Protein AF-A0A654M2G2-F1 (afdb_monomer)

Solvent-accessible surface area (backbone atoms only — not comparable to full-atom values): 6184 Å² total; per-residue (Å²): 130,84,58,71,65,60,57,50,51,50,51,52,52,50,53,54,53,54,40,59,57,22,67,33,45,67,53,47,51,50,52,53,49,52,41,47,53,53,38,32,71,79,43,55,70,80,58,24,76,37,56,45,78,43,71,37,93,86,49,57,86,42,72,48,80,44,66,43,80,87,48,45,66,53,44,50,51,40,47,60,71,43,37,86,77,41,51,70,43,32,23,55,51,50,51,51,51,45,49,54,53,49,53,56,62,51,54,78,77,106

Secondary structure (DSSP, 8-state):
---HHHHHHHHHHHHHHHHHHTT-HHHHHHHHHHHHHHHHHTS-HHHHTT-EEEE-SSSTT-EEEE--GGGHHHHHHHHHHHGGGS-HHHHHHHHHHHHHHHHHHHHTT-

pLDDT: mean 90.04, std 11.52, range [48.31, 98.44]

Structure (mmCIF, N/CA/C/O backbone):
data_AF-A0A654M2G2-F1
#
_entry.id   AF-A0A654M2G2-F1
#
loop_
_atom_site.group_PDB
_atom_site.id
_atom_site.type_symbol
_atom_site.label_atom_id
_atom_site.label_alt_id
_atom_site.label_comp_id
_atom_site.label_asym_id
_atom_site.label_entity_id
_atom_site.label_seq_id
_atom_site.pdbx_PDB_ins_code
_atom_site.Cartn_x
_atom_site.Cartn_y
_atom_site.Cartn_z
_atom_site.occupancy
_atom_site.B_iso_or_equiv
_atom_site.auth_seq_id
_atom_site.auth_comp_id
_atom_site.auth_asym_id
_atom_site.auth_atom_id
_atom_site.pdbx_PDB_model_num
ATOM 1 N N . MET A 1 1 ? 33.286 -21.611 -24.060 1.00 48.31 1 MET A N 1
ATOM 2 C CA . MET A 1 1 ? 33.554 -20.690 -22.936 1.00 48.31 1 MET A CA 1
ATOM 3 C C . MET A 1 1 ? 32.499 -19.609 -22.996 1.00 48.31 1 MET A C 1
ATOM 5 O O . MET A 1 1 ? 32.398 -18.980 -24.038 1.00 48.31 1 MET A O 1
ATOM 9 N N . LYS A 1 2 ? 31.669 -19.460 -21.959 1.00 53.94 2 LYS A N 1
ATOM 10 C CA . LYS A 1 2 ? 30.801 -18.283 -21.858 1.00 53.94 2 LYS A CA 1
ATOM 11 C C . LYS A 1 2 ? 31.701 -17.077 -21.581 1.00 53.94 2 LYS A C 1
ATOM 13 O O . LYS A 1 2 ? 32.563 -17.163 -20.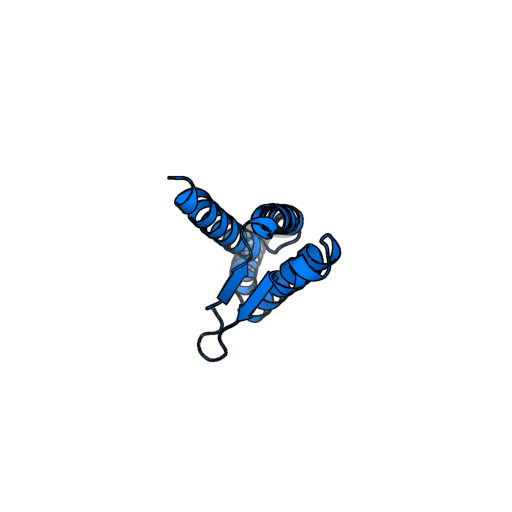706 1.00 53.94 2 LYS A O 1
ATOM 18 N N . ASN A 1 3 ? 31.577 -16.018 -22.370 1.00 63.69 3 ASN A N 1
ATOM 19 C CA . ASN A 1 3 ? 32.315 -14.781 -22.147 1.00 63.69 3 ASN A CA 1
ATOM 20 C C . ASN A 1 3 ? 31.709 -14.108 -20.911 1.00 63.69 3 ASN A C 1
ATOM 22 O O . ASN A 1 3 ? 30.587 -13.619 -20.971 1.00 63.69 3 ASN A O 1
ATOM 26 N N . GLY A 1 4 ? 32.428 -14.105 -19.784 1.00 74.38 4 GLY A N 1
ATOM 27 C CA . GLY A 1 4 ? 31.899 -13.609 -18.505 1.00 74.38 4 GLY A CA 1
ATOM 28 C C . GLY A 1 4 ? 31.382 -12.165 -18.549 1.00 74.38 4 GLY A C 1
ATOM 29 O O . GLY A 1 4 ? 30.498 -11.811 -17.781 1.00 74.38 4 GLY A O 1
ATOM 30 N N . THR A 1 5 ? 31.878 -11.346 -19.478 1.00 78.44 5 THR A N 1
ATOM 31 C CA . THR A 1 5 ? 31.394 -9.977 -19.701 1.0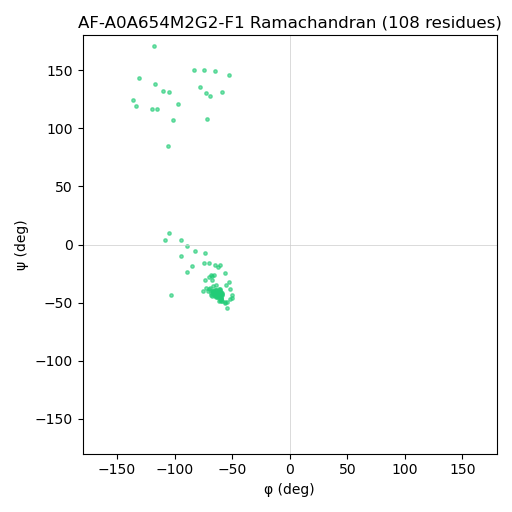0 78.44 5 THR A CA 1
ATOM 32 C C . THR A 1 5 ? 30.024 -9.938 -20.380 1.00 78.44 5 THR A C 1
ATOM 34 O O . THR A 1 5 ? 29.196 -9.110 -20.013 1.00 78.44 5 THR A O 1
ATOM 37 N N . ASP A 1 6 ? 29.757 -10.845 -21.322 1.00 84.19 6 ASP A N 1
ATOM 38 C CA . ASP A 1 6 ? 28.479 -10.904 -22.044 1.00 84.19 6 ASP A CA 1
ATOM 39 C C . ASP A 1 6 ? 27.354 -11.374 -21.105 1.00 84.19 6 ASP A C 1
ATOM 41 O O . ASP A 1 6 ? 26.257 -10.819 -21.123 1.00 84.19 6 ASP A O 1
ATOM 45 N N . ASP A 1 7 ? 27.655 -12.330 -20.216 1.00 81.31 7 ASP A N 1
ATOM 46 C CA . ASP A 1 7 ? 26.725 -12.797 -19.178 1.00 81.31 7 ASP A CA 1
ATOM 47 C C . ASP A 1 7 ? 26.404 -11.687 -18.151 1.00 81.31 7 ASP A C 1
ATOM 49 O O . ASP A 1 7 ? 25.252 -11.541 -17.743 1.00 81.31 7 ASP A O 1
ATOM 53 N N . LEU A 1 8 ? 27.391 -10.865 -17.765 1.00 84.88 8 LEU A N 1
ATOM 54 C CA . LEU A 1 8 ? 27.190 -9.720 -16.861 1.00 84.88 8 LEU A CA 1
ATOM 55 C C . LEU A 1 8 ? 26.366 -8.597 -17.502 1.00 84.88 8 LEU A C 1
ATOM 57 O O . LEU A 1 8 ? 25.504 -8.013 -16.849 1.00 84.88 8 LEU A O 1
ATOM 61 N N . ILE A 1 9 ? 26.620 -8.289 -18.777 1.00 85.00 9 ILE A N 1
ATOM 62 C CA . ILE A 1 9 ? 25.832 -7.301 -19.527 1.00 85.00 9 ILE A CA 1
ATOM 63 C C . ILE A 1 9 ? 24.386 -7.782 -19.652 1.00 85.00 9 ILE A C 1
ATOM 65 O O . ILE A 1 9 ? 23.462 -6.997 -19.448 1.00 85.00 9 ILE A O 1
ATOM 69 N N . LEU A 1 10 ? 24.181 -9.071 -19.928 1.00 82.00 10 LEU A N 1
ATOM 70 C CA . LEU A 1 10 ? 22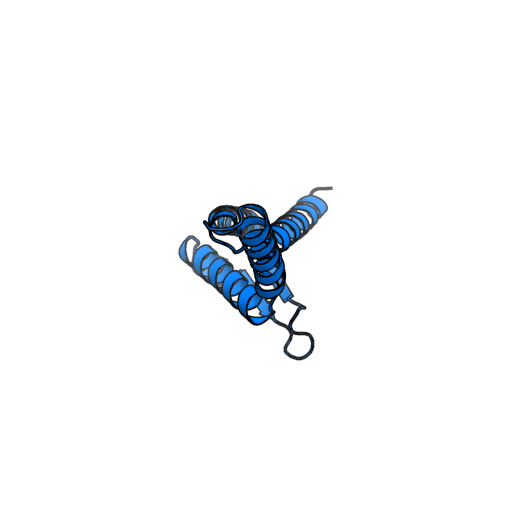.850 -9.660 -20.013 1.00 82.00 10 LEU A CA 1
ATOM 71 C C . LEU A 1 10 ? 22.107 -9.586 -18.672 1.00 82.00 10 LEU A C 1
ATOM 73 O O . LEU A 1 10 ? 20.945 -9.183 -18.646 1.00 82.00 10 LEU A O 1
ATOM 77 N N . ASP A 1 11 ? 22.771 -9.916 -17.563 1.00 81.75 11 ASP A N 1
ATOM 78 C CA . ASP A 1 11 ? 22.201 -9.779 -16.219 1.00 81.75 11 ASP A CA 1
ATOM 79 C C . ASP A 1 11 ? 21.819 -8.322 -15.909 1.00 81.75 11 ASP A C 1
ATOM 81 O O . ASP A 1 11 ? 20.702 -8.033 -15.480 1.00 81.75 11 ASP A O 1
ATOM 85 N N . TYR A 1 12 ? 22.697 -7.372 -16.231 1.00 78.88 12 TYR A N 1
ATOM 86 C CA . TYR A 1 12 ? 22.432 -5.948 -16.043 1.00 78.88 12 TYR A CA 1
ATOM 87 C C . TYR A 1 12 ? 21.246 -5.447 -16.887 1.00 78.88 12 TYR A C 1
ATOM 89 O O . TYR A 1 12 ? 20.371 -4.744 -16.378 1.00 78.88 12 TYR A O 1
ATOM 97 N N . CYS A 1 13 ? 21.160 -5.848 -18.157 1.00 76.88 13 CYS A N 1
ATOM 98 C CA . CYS A 1 13 ? 20.030 -5.524 -19.028 1.00 76.88 13 CYS A CA 1
ATOM 99 C C . CYS A 1 13 ? 18.716 -6.145 -18.533 1.00 76.88 13 CYS A C 1
ATOM 101 O O . CYS A 1 13 ? 17.677 -5.482 -18.575 1.00 76.88 13 CYS A O 1
ATOM 103 N N . ASN A 1 14 ? 18.748 -7.376 -18.016 1.00 73.50 14 ASN A N 1
ATOM 104 C CA . ASN A 1 14 ? 17.579 -8.014 -17.407 1.00 73.50 14 ASN A CA 1
ATOM 105 C C . ASN A 1 14 ? 17.132 -7.257 -16.153 1.00 73.50 14 ASN A C 1
ATOM 107 O O . ASN A 1 14 ? 15.947 -6.968 -15.998 1.00 73.50 14 ASN A O 1
ATOM 111 N N . ASN A 1 15 ? 18.079 -6.853 -15.304 1.00 70.06 15 ASN A N 1
ATOM 112 C CA . ASN A 1 15 ? 17.804 -6.043 -14.122 1.00 70.06 15 ASN A CA 1
ATOM 113 C C . ASN A 1 15 ? 17.156 -4.701 -14.494 1.00 70.06 15 ASN A C 1
ATOM 115 O O . ASN A 1 15 ? 16.120 -4.364 -13.930 1.00 70.06 15 ASN A O 1
ATOM 119 N N . ILE A 1 16 ? 17.680 -3.977 -15.491 1.00 70.81 16 ILE A N 1
ATOM 120 C CA . ILE A 1 16 ? 17.079 -2.720 -15.979 1.00 70.81 16 ILE A CA 1
ATOM 121 C C . ILE A 1 16 ? 15.676 -2.940 -16.549 1.00 70.81 16 ILE A C 1
ATOM 123 O O . ILE A 1 16 ? 14.763 -2.163 -16.273 1.00 70.81 16 ILE A O 1
ATOM 127 N N . THR A 1 17 ? 15.478 -3.999 -17.328 1.00 64.81 17 THR A N 1
ATOM 128 C CA . THR A 1 17 ? 14.169 -4.299 -17.926 1.00 64.81 17 THR A CA 1
ATOM 129 C C . THR A 1 17 ? 13.130 -4.611 -16.843 1.00 64.81 17 THR A C 1
ATOM 131 O O . THR A 1 17 ? 12.001 -4.119 -16.893 1.00 64.81 17 THR A O 1
ATOM 134 N N . ASN A 1 18 ? 13.542 -5.329 -15.795 1.00 63.69 18 ASN A N 1
ATOM 135 C CA . ASN A 1 18 ? 12.720 -5.610 -14.619 1.00 63.69 18 ASN A CA 1
ATOM 136 C C . ASN A 1 18 ? 12.384 -4.347 -13.798 1.00 63.69 18 ASN A C 1
ATOM 138 O O . ASN A 1 18 ? 11.339 -4.314 -13.146 1.00 63.69 18 ASN A O 1
ATOM 142 N N . LEU A 1 19 ? 13.208 -3.289 -13.852 1.00 66.75 19 LEU A N 1
ATOM 143 C CA . LEU A 1 19 ? 12.881 -1.995 -13.231 1.00 66.75 19 LEU A CA 1
ATOM 144 C C . LEU A 1 19 ? 11.690 -1.317 -13.917 1.00 66.75 19 LEU A C 1
ATOM 146 O O . LEU A 1 19 ? 10.821 -0.782 -13.232 1.00 66.75 19 LEU A O 1
ATOM 150 N N . GLY A 1 20 ? 11.632 -1.356 -15.252 1.00 66.06 20 GLY A N 1
ATOM 151 C CA . GLY A 1 20 ? 10.542 -0.747 -16.019 1.00 66.06 20 GLY A CA 1
ATOM 152 C C . GLY A 1 20 ? 9.187 -1.406 -15.751 1.00 66.06 20 GLY A C 1
ATOM 153 O O . GLY A 1 20 ? 8.198 -0.711 -15.531 1.00 66.06 20 GLY A O 1
ATOM 154 N N . GLY A 1 21 ? 9.151 -2.743 -15.692 1.00 75.69 21 GLY A N 1
ATOM 155 C CA . GLY A 1 21 ? 7.915 -3.498 -15.448 1.00 75.69 21 GLY A CA 1
ATOM 156 C C . GLY A 1 21 ? 7.325 -3.311 -14.045 1.00 75.69 21 GLY A C 1
ATOM 157 O O . GLY A 1 21 ? 6.116 -3.406 -13.865 1.00 75.69 21 GLY A O 1
ATOM 158 N N . GLY A 1 22 ? 8.148 -2.993 -13.040 1.00 78.75 22 GLY A N 1
ATOM 159 C CA . GLY A 1 22 ? 7.673 -2.787 -11.666 1.00 78.75 22 GLY A CA 1
ATOM 160 C C . GLY A 1 22 ? 6.839 -1.514 -11.457 1.00 78.75 22 GLY A C 1
ATOM 161 O O . GLY A 1 22 ? 6.149 -1.400 -10.442 1.00 78.75 22 GLY A O 1
ATOM 162 N N . LEU A 1 23 ? 6.884 -0.564 -12.394 1.00 88.31 23 LEU A N 1
ATOM 163 C CA . LEU A 1 23 ? 6.087 0.669 -12.360 1.00 88.31 23 LEU A CA 1
ATOM 164 C C . LEU A 1 23 ? 4.909 0.642 -13.339 1.00 88.31 23 LEU A C 1
ATOM 166 O O . LEU A 1 23 ? 4.266 1.672 -13.544 1.00 88.31 23 LEU A O 1
ATOM 170 N N . ASP A 1 24 ? 4.617 -0.516 -13.931 1.00 91.94 24 ASP A N 1
ATOM 171 C CA . ASP A 1 24 ? 3.419 -0.688 -14.740 1.00 91.94 24 ASP A CA 1
ATOM 172 C C . ASP A 1 24 ? 2.163 -0.396 -13.885 1.00 91.94 24 ASP A C 1
ATOM 174 O O . ASP A 1 24 ? 2.049 -0.909 -12.762 1.00 91.94 24 ASP A O 1
ATOM 178 N N . PRO A 1 25 ? 1.212 0.426 -14.372 1.00 92.25 25 PRO A N 1
ATOM 179 C CA . PRO A 1 25 ? -0.014 0.731 -13.645 1.00 92.25 2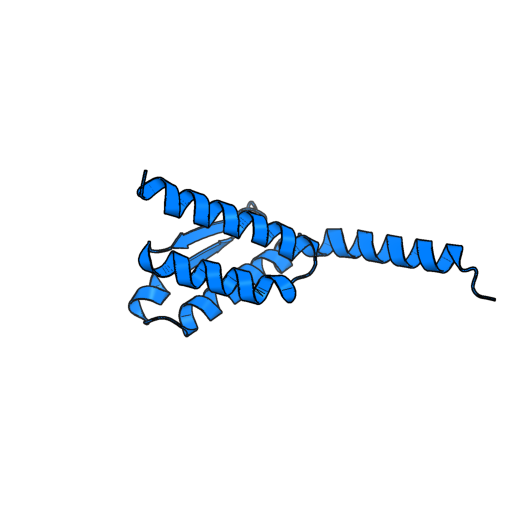5 PRO A CA 1
ATOM 180 C C . PRO A 1 25 ? -0.804 -0.498 -13.182 1.00 92.25 25 PRO A C 1
ATOM 182 O O . PRO A 1 25 ? -1.445 -0.433 -12.132 1.00 92.25 25 PRO A O 1
ATOM 185 N N . GLU A 1 26 ? -0.771 -1.604 -13.927 1.00 93.38 26 GLU A N 1
ATOM 186 C CA . GLU A 1 26 ? -1.442 -2.852 -13.554 1.00 93.38 26 GLU A CA 1
ATOM 187 C C . GLU A 1 26 ? -0.739 -3.535 -12.377 1.00 93.38 26 GLU A C 1
ATOM 189 O O . GLU A 1 26 ? -1.396 -3.998 -11.440 1.00 93.38 26 GLU A O 1
ATOM 194 N N . VAL A 1 27 ? 0.598 -3.527 -12.371 1.00 94.56 27 VAL A N 1
ATOM 195 C CA . VAL A 1 27 ? 1.406 -4.052 -11.260 1.00 94.56 27 VAL A CA 1
ATOM 196 C C . VAL A 1 27 ? 1.158 -3.230 -9.997 1.00 94.56 27 VAL A C 1
ATOM 198 O O . VAL A 1 27 ? 0.910 -3.793 -8.929 1.00 94.56 27 VAL A O 1
ATOM 201 N N . LEU A 1 28 ? 1.151 -1.899 -10.106 1.00 96.12 28 LEU A N 1
ATOM 202 C CA . LEU A 1 28 ? 0.844 -1.022 -8.975 1.00 96.12 28 LEU A CA 1
ATOM 203 C C . LEU A 1 28 ? -0.583 -1.245 -8.460 1.00 96.12 28 LEU A C 1
ATOM 205 O O . LEU A 1 28 ? -0.780 -1.377 -7.251 1.00 96.12 28 LEU A O 1
ATOM 209 N N . ALA A 1 29 ? -1.570 -1.342 -9.355 1.00 96.56 29 ALA A N 1
ATOM 210 C CA . ALA A 1 29 ? -2.958 -1.607 -8.984 1.00 96.56 29 ALA A CA 1
ATOM 211 C C . ALA A 1 29 ? -3.118 -2.949 -8.257 1.00 96.56 29 ALA A C 1
ATOM 213 O O . ALA A 1 29 ? -3.816 -3.014 -7.241 1.00 96.56 29 ALA A O 1
ATOM 214 N N . TYR A 1 30 ? -2.427 -3.995 -8.721 1.00 97.25 30 TYR A N 1
ATOM 215 C CA . TYR A 1 30 ? -2.375 -5.285 -8.039 1.00 97.25 30 TYR A CA 1
ATOM 216 C C . TYR A 1 30 ? -1.863 -5.135 -6.601 1.00 97.25 30 TYR A C 1
ATOM 218 O O . TYR A 1 30 ? -2.520 -5.588 -5.662 1.00 97.25 30 TYR A O 1
ATOM 226 N N . TRP A 1 31 ? -0.735 -4.453 -6.396 1.00 98.00 31 TRP A N 1
ATOM 227 C CA . TRP A 1 31 ? -0.159 -4.296 -5.059 1.00 98.00 31 TRP A CA 1
ATOM 228 C C . TRP A 1 31 ? -0.994 -3.406 -4.141 1.00 98.00 31 TRP A C 1
ATOM 230 O O . TRP A 1 31 ? -1.170 -3.749 -2.971 1.00 98.00 31 TRP A O 1
ATOM 240 N N . TYR A 1 32 ? -1.599 -2.338 -4.663 1.00 97.94 32 TYR A N 1
ATOM 241 C CA . TYR A 1 32 ? -2.567 -1.541 -3.907 1.00 97.94 32 TYR A CA 1
ATOM 242 C C . TYR A 1 32 ? -3.742 -2.392 -3.439 1.00 97.94 32 TYR A C 1
ATOM 244 O O . TYR A 1 32 ? -4.140 -2.306 -2.277 1.00 97.94 32 TYR A O 1
ATOM 252 N N . LYS A 1 33 ? -4.268 -3.253 -4.316 1.00 98.12 33 LYS A N 1
ATOM 253 C CA . LYS A 1 33 ? -5.377 -4.140 -3.976 1.00 98.12 33 LYS A CA 1
ATOM 254 C C . LYS A 1 33 ? -4.983 -5.172 -2.921 1.00 98.12 33 LYS A C 1
ATOM 256 O O . LYS A 1 33 ? -5.723 -5.388 -1.967 1.00 98.12 33 LYS A O 1
ATOM 261 N N . ARG A 1 34 ? -3.788 -5.755 -3.037 1.00 98.19 34 ARG A N 1
ATOM 262 C CA . ARG A 1 34 ? -3.250 -6.686 -2.035 1.00 98.19 34 ARG A CA 1
ATOM 263 C C . ARG A 1 34 ? -3.148 -6.026 -0.662 1.00 98.19 34 ARG A C 1
ATOM 265 O O . ARG A 1 34 ? -3.614 -6.612 0.313 1.00 98.19 34 ARG A O 1
ATOM 272 N N . VAL A 1 35 ? -2.577 -4.820 -0.587 1.00 98.25 35 VAL A N 1
ATOM 273 C CA . VAL A 1 35 ? -2.485 -4.041 0.660 1.00 98.25 35 VAL A CA 1
ATOM 274 C C . VAL A 1 35 ? -3.877 -3.747 1.220 1.00 98.25 35 VAL A C 1
ATOM 276 O O . VAL A 1 35 ? -4.107 -3.954 2.409 1.00 98.25 35 VAL A O 1
ATOM 279 N N . GLU A 1 36 ? -4.816 -3.311 0.373 1.00 98.12 36 GLU A N 1
ATOM 280 C CA . GLU A 1 36 ? -6.206 -3.053 0.762 1.00 98.12 36 GLU A CA 1
ATOM 281 C C . GLU A 1 36 ? -6.848 -4.270 1.428 1.00 98.12 36 GLU A C 1
ATOM 283 O O . GLU A 1 36 ? -7.375 -4.176 2.537 1.00 98.12 36 GLU A O 1
ATOM 288 N N . ASP A 1 37 ? -6.805 -5.407 0.738 1.00 98.00 37 ASP A N 1
ATOM 289 C CA . ASP A 1 37 ? -7.483 -6.624 1.157 1.00 98.00 37 ASP A CA 1
ATOM 290 C C . ASP A 1 37 ? -6.859 -7.172 2.438 1.00 98.00 37 ASP A C 1
ATOM 292 O O . ASP A 1 37 ? -7.583 -7.557 3.358 1.00 98.00 37 ASP A O 1
ATOM 296 N N . LYS A 1 38 ? -5.524 -7.133 2.546 1.00 98.00 38 LYS A N 1
ATOM 297 C CA . LYS A 1 38 ? -4.837 -7.606 3.747 1.00 98.00 38 LYS A CA 1
ATOM 298 C C . LYS A 1 38 ? -5.113 -6.720 4.958 1.00 98.00 38 LYS A C 1
ATOM 300 O O . LYS A 1 38 ? -5.416 -7.240 6.029 1.00 98.00 38 LYS A O 1
ATOM 305 N N . ALA A 1 39 ? -5.072 -5.400 4.792 1.00 96.94 39 ALA A N 1
ATOM 306 C CA . ALA A 1 39 ? -5.373 -4.471 5.877 1.00 96.94 39 ALA A CA 1
ATOM 307 C C . ALA A 1 39 ? -6.838 -4.595 6.343 1.00 96.94 39 ALA A C 1
ATOM 309 O O . ALA A 1 39 ? -7.124 -4.488 7.536 1.00 96.94 39 ALA A O 1
ATOM 310 N N . LYS A 1 40 ? -7.771 -4.871 5.419 1.00 97.25 40 LYS A N 1
ATOM 311 C CA . LYS A 1 40 ? -9.179 -5.164 5.734 1.00 97.25 40 LYS A CA 1
ATOM 312 C C . LYS A 1 40 ? -9.362 -6.477 6.492 1.00 97.25 40 LYS A C 1
ATOM 314 O O . LYS A 1 40 ? -10.175 -6.520 7.407 1.00 97.25 40 LYS A O 1
ATOM 319 N N . GLU A 1 41 ? -8.621 -7.522 6.130 1.00 96.19 41 GLU A N 1
ATOM 320 C CA . GLU A 1 41 ? -8.697 -8.845 6.765 1.00 96.19 41 GLU A CA 1
ATOM 321 C C . GLU A 1 41 ? -8.348 -8.796 8.260 1.00 96.19 41 GLU A C 1
ATOM 323 O O . GLU A 1 41 ? -8.976 -9.471 9.072 1.00 96.19 41 GLU A O 1
ATOM 328 N N . VAL A 1 42 ? -7.350 -7.990 8.629 1.00 92.50 42 VAL A N 1
ATOM 329 C CA . VAL A 1 42 ? -6.800 -7.956 9.995 1.00 92.50 42 VAL A CA 1
ATOM 330 C C . VAL A 1 42 ? -7.504 -6.965 10.925 1.00 92.50 42 VAL A C 1
ATOM 332 O O . VAL A 1 42 ? -7.144 -6.862 12.097 1.00 92.50 42 VAL A O 1
ATOM 335 N N . CYS A 1 4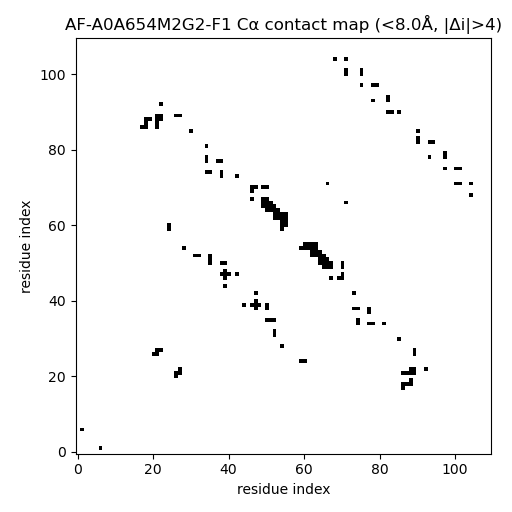3 ? -8.499 -6.220 10.436 1.00 93.44 43 CYS A N 1
ATOM 336 C CA . CYS A 1 43 ? -9.215 -5.221 11.224 1.00 93.44 43 CYS A CA 1
ATOM 337 C C . CYS A 1 43 ? -10.708 -5.536 11.370 1.00 93.44 43 CYS A C 1
ATOM 339 O O . CYS A 1 43 ? -11.250 -6.453 10.756 1.00 93.44 43 CYS A O 1
ATOM 341 N N . SER A 1 44 ? -11.400 -4.782 12.230 1.00 93.12 44 SER A N 1
ATOM 342 C CA . SER A 1 44 ? -12.852 -4.916 12.346 1.00 93.12 44 SER A CA 1
ATOM 343 C C . SER A 1 44 ? -13.535 -4.489 11.046 1.00 93.12 44 SER A C 1
ATOM 345 O O . SER A 1 44 ? -13.075 -3.574 10.364 1.00 93.12 44 SER A O 1
ATOM 347 N N . LYS A 1 45 ? -14.684 -5.103 10.732 1.00 92.94 45 LYS A N 1
ATOM 348 C CA . LYS A 1 45 ? -15.453 -4.808 9.512 1.00 92.94 45 LYS A CA 1
ATOM 349 C C . LYS A 1 45 ? -15.697 -3.306 9.312 1.00 92.94 45 LYS A C 1
ATOM 351 O O . LYS A 1 45 ? -15.449 -2.781 8.233 1.00 92.94 45 LYS A O 1
ATOM 356 N N . GLU A 1 46 ? -16.116 -2.613 10.370 1.00 93.44 46 GLU A N 1
ATOM 357 C CA . GLU A 1 46 ? -16.378 -1.168 10.342 1.00 93.44 46 GLU A CA 1
ATOM 358 C C . GLU A 1 46 ? -15.132 -0.341 9.997 1.00 93.44 46 GLU A C 1
ATOM 360 O O . GLU A 1 46 ? -15.228 0.661 9.287 1.00 93.44 46 GLU A O 1
ATOM 365 N N . LEU A 1 47 ? -13.957 -0.747 10.494 1.00 94.31 47 LEU A N 1
ATOM 366 C CA . LEU A 1 47 ? -12.698 -0.066 10.205 1.00 94.31 47 LEU A CA 1
ATOM 367 C C . LEU A 1 47 ? -12.220 -0.379 8.784 1.00 94.31 47 LEU A C 1
ATOM 369 O O . LEU A 1 47 ? -11.769 0.525 8.079 1.00 94.31 47 LEU A O 1
ATOM 373 N N . GLY A 1 48 ? -12.383 -1.630 8.350 1.00 95.19 48 GLY A N 1
ATOM 374 C CA . GLY A 1 48 ? -12.026 -2.095 7.014 1.00 95.19 48 GLY A CA 1
ATOM 375 C C . GLY A 1 48 ? -12.790 -1.366 5.912 1.00 95.19 48 GLY A C 1
ATOM 376 O O . GLY A 1 48 ? -12.199 -0.983 4.908 1.00 95.19 48 GLY A O 1
ATOM 377 N N . GLU A 1 49 ? -14.072 -1.056 6.115 1.00 95.81 49 GLU A N 1
ATOM 378 C CA . GLU A 1 49 ? -14.867 -0.246 5.177 1.00 95.81 49 GLU A CA 1
ATOM 379 C C . GLU A 1 49 ? -14.312 1.177 4.965 1.00 95.81 49 GLU A C 1
ATOM 381 O O . GLU A 1 49 ? -14.647 1.835 3.979 1.00 95.81 49 GLU A O 1
ATOM 386 N N . LYS A 1 50 ? -13.448 1.664 5.866 1.00 96.12 50 LYS A N 1
ATOM 387 C CA . LYS A 1 50 ? -12.774 2.967 5.755 1.00 96.12 50 LYS A CA 1
ATOM 388 C C . LYS A 1 50 ? -11.391 2.893 5.111 1.00 96.12 50 LYS A C 1
ATOM 390 O O . LYS A 1 50 ? -10.723 3.921 5.064 1.00 96.12 50 LYS A O 1
ATOM 395 N N . ILE A 1 51 ? -10.958 1.719 4.654 1.00 97.44 51 ILE A N 1
ATOM 396 C CA . ILE A 1 51 ? -9.716 1.522 3.903 1.00 97.44 51 ILE A CA 1
ATOM 397 C C . ILE A 1 51 ? -10.101 1.398 2.433 1.00 97.44 51 ILE A C 1
ATOM 399 O O . ILE A 1 51 ? -10.695 0.401 2.031 1.00 97.44 51 ILE A O 1
ATOM 403 N N . VAL A 1 52 ? -9.826 2.421 1.630 1.00 97.25 52 VAL A N 1
ATOM 404 C CA . VAL A 1 52 ? -10.184 2.418 0.207 1.00 97.25 52 VAL A CA 1
ATOM 405 C C . VAL A 1 52 ? -9.022 2.943 -0.616 1.00 97.25 52 VAL A C 1
ATOM 407 O O . VAL A 1 52 ? -8.570 4.071 -0.420 1.00 97.25 52 VAL A O 1
ATOM 410 N N . PHE A 1 53 ? -8.585 2.134 -1.575 1.00 96.75 53 PHE A N 1
ATOM 411 C CA . PHE A 1 53 ? -7.636 2.532 -2.608 1.00 96.75 53 PHE A CA 1
ATOM 412 C C . PHE A 1 53 ? -8.364 2.592 -3.950 1.00 96.75 53 PHE A C 1
ATOM 414 O O . PHE A 1 53 ? -9.119 1.689 -4.300 1.00 96.75 53 PHE A O 1
ATOM 421 N N . THR A 1 54 ? -8.197 3.672 -4.708 1.00 96.69 54 THR A N 1
ATOM 422 C CA . THR A 1 54 ? -8.883 3.858 -5.995 1.00 96.69 54 THR A CA 1
ATOM 423 C C . THR A 1 54 ? -7.907 4.342 -7.055 1.00 96.69 54 THR A C 1
ATOM 425 O O . THR A 1 54 ? -7.336 5.422 -6.936 1.00 96.69 54 THR A O 1
ATOM 428 N N . GLN A 1 55 ? -7.736 3.557 -8.118 1.00 95.88 55 GLN A N 1
ATOM 429 C CA . GLN A 1 55 ? -6.978 3.971 -9.295 1.00 95.88 55 GLN A CA 1
ATOM 430 C C . GLN A 1 55 ? -7.824 4.901 -10.170 1.00 95.88 55 GLN A C 1
ATOM 432 O O . GLN A 1 55 ? -9.005 4.646 -10.432 1.00 95.88 55 GLN A O 1
ATOM 437 N N . ASN A 1 56 ? -7.226 5.986 -10.651 1.00 95.88 56 ASN A N 1
ATOM 438 C CA . ASN A 1 56 ? -7.878 6.878 -11.594 1.00 95.88 56 ASN A CA 1
ATOM 439 C C . ASN A 1 56 ? -7.962 6.221 -12.984 1.00 95.88 56 ASN A C 1
ATOM 441 O O . ASN A 1 56 ? -6.968 5.747 -13.526 1.00 95.88 56 ASN A O 1
ATOM 445 N N . ARG A 1 57 ? -9.157 6.232 -13.585 1.00 90.94 57 ARG A N 1
ATOM 446 C CA . ARG A 1 57 ? -9.438 5.540 -14.858 1.00 90.94 57 ARG A CA 1
ATOM 447 C C . ARG A 1 57 ? -8.865 6.222 -16.104 1.00 90.94 57 ARG A C 1
ATOM 449 O O . ARG A 1 57 ? -8.826 5.596 -17.156 1.00 90.94 57 ARG A 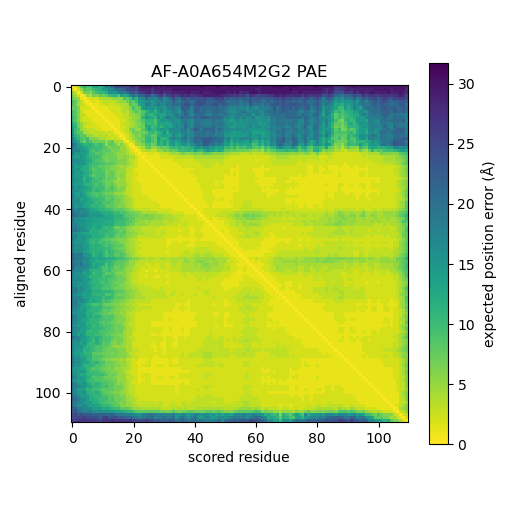O 1
ATOM 456 N N . ILE A 1 58 ? -8.460 7.487 -15.999 1.00 92.50 58 ILE A N 1
ATOM 457 C CA . ILE A 1 58 ? -7.860 8.262 -17.098 1.00 92.50 58 ILE A CA 1
ATOM 458 C C . ILE A 1 58 ? -6.345 8.352 -16.895 1.00 92.50 58 ILE A C 1
ATOM 460 O O . ILE A 1 58 ? -5.572 8.163 -17.825 1.00 92.50 58 ILE A O 1
ATOM 464 N N . LEU A 1 59 ? -5.919 8.616 -15.659 1.00 93.12 59 LEU A N 1
ATOM 465 C CA . LEU A 1 59 ? -4.519 8.709 -15.266 1.00 93.12 59 LEU A CA 1
ATOM 466 C C . LEU A 1 59 ? -4.137 7.456 -14.481 1.00 93.12 59 LEU A C 1
ATOM 468 O O . LEU A 1 59 ? -4.177 7.468 -13.256 1.00 93.12 59 LEU A O 1
ATOM 472 N N . TRP A 1 60 ? -3.766 6.375 -15.164 1.00 89.75 60 TRP A N 1
ATOM 473 C CA . TRP A 1 60 ? -3.588 5.062 -14.523 1.00 89.75 60 TRP A CA 1
ATOM 474 C C . TRP A 1 60 ? -2.482 5.019 -13.456 1.00 89.75 60 TRP A C 1
ATOM 476 O O . TRP A 1 60 ? -2.516 4.177 -12.567 1.00 89.75 60 TRP A O 1
ATOM 486 N N . MET A 1 61 ? -1.550 5.973 -13.471 1.00 91.62 61 MET A N 1
ATOM 487 C CA . MET A 1 61 ? -0.531 6.144 -12.425 1.00 91.62 61 MET A CA 1
ATOM 488 C C . MET A 1 61 ? -1.019 6.920 -11.187 1.00 91.62 61 MET A C 1
ATOM 490 O O . MET A 1 61 ? -0.276 7.068 -10.217 1.00 91.62 61 MET A O 1
ATOM 494 N N . LYS A 1 62 ? -2.241 7.465 -11.209 1.00 94.56 62 LYS A N 1
ATOM 495 C CA . LYS A 1 62 ? -2.810 8.252 -10.110 1.00 94.56 62 LYS A CA 1
ATOM 496 C C . LYS A 1 62 ? -3.692 7.366 -9.238 1.00 94.56 62 LYS A C 1
ATOM 498 O O . LYS A 1 6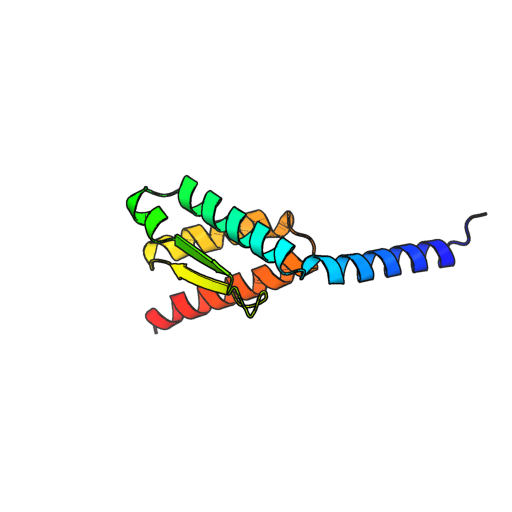2 ? -4.712 6.855 -9.697 1.00 94.56 62 LYS A O 1
ATOM 503 N N . PHE A 1 63 ? -3.343 7.285 -7.959 1.00 96.06 63 PHE A N 1
ATOM 504 C CA . PHE A 1 63 ? -4.087 6.548 -6.945 1.00 96.06 63 PHE A CA 1
ATOM 505 C C . PHE A 1 63 ? -4.609 7.499 -5.867 1.00 96.06 63 PHE A C 1
ATOM 507 O O . PHE A 1 63 ? -3.917 8.423 -5.443 1.00 96.06 63 PHE A O 1
ATOM 514 N N . GLU A 1 64 ? -5.848 7.281 -5.445 1.00 96.38 64 GLU A N 1
ATOM 515 C CA . GLU A 1 64 ? -6.475 7.949 -4.310 1.00 96.38 64 GLU A CA 1
ATOM 516 C C . GLU A 1 64 ? -6.538 6.970 -3.137 1.00 96.38 64 GLU A C 1
ATOM 518 O O . GLU A 1 64 ? -6.959 5.822 -3.296 1.00 96.38 64 GLU A O 1
ATOM 523 N N . ILE A 1 65 ? -6.107 7.431 -1.964 1.00 96.31 65 ILE A N 1
ATOM 524 C CA . ILE A 1 65 ? -6.022 6.638 -0.740 1.00 96.31 65 ILE A CA 1
ATOM 525 C C . ILE A 1 65 ? -6.929 7.295 0.298 1.00 96.31 65 ILE A C 1
ATOM 527 O O . ILE A 1 65 ? -6.697 8.438 0.687 1.00 96.31 65 ILE A O 1
ATOM 531 N N . LYS A 1 66 ? -7.968 6.588 0.746 1.00 96.56 66 LYS A N 1
ATOM 532 C CA . LYS A 1 66 ? -8.863 7.035 1.821 1.00 96.56 66 LYS A CA 1
ATOM 533 C C . LYS A 1 66 ? -8.728 6.093 2.994 1.00 96.56 66 LYS A C 1
ATOM 535 O O . LYS A 1 66 ? -9.056 4.916 2.870 1.00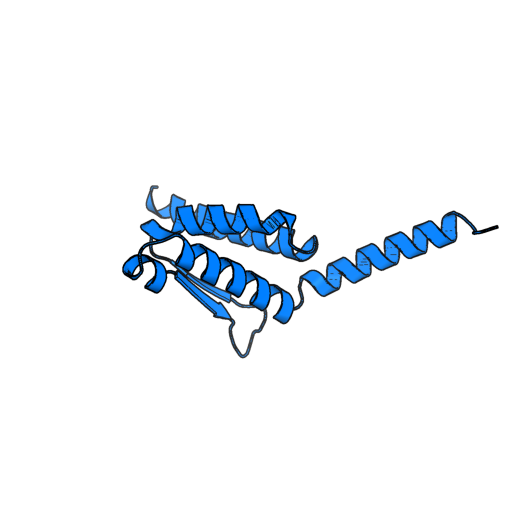 96.56 66 LYS A O 1
ATOM 540 N N . LEU A 1 67 ? -8.262 6.631 4.115 1.00 95.62 67 LEU A N 1
ATOM 541 C CA . LEU A 1 67 ? -8.042 5.903 5.357 1.00 95.62 67 LEU A CA 1
ATOM 542 C C . LEU A 1 67 ? -8.680 6.672 6.511 1.00 95.62 67 LEU A C 1
ATOM 544 O O . LEU A 1 67 ? -8.615 7.899 6.565 1.00 95.62 67 LEU A O 1
ATOM 548 N N . SER A 1 68 ? -9.254 5.957 7.477 1.00 94.75 68 SER A N 1
ATOM 549 C CA . SER A 1 68 ? -9.489 6.556 8.795 1.00 94.75 68 SER A CA 1
ATOM 550 C C . SER A 1 68 ? -8.168 6.656 9.565 1.00 94.75 68 SER A C 1
ATOM 552 O O . SER A 1 68 ? -7.319 5.776 9.428 1.00 94.75 68 SER A O 1
ATOM 554 N N . LYS A 1 69 ? -8.013 7.656 10.447 1.00 93.38 69 LYS A N 1
ATOM 555 C CA . LYS A 1 69 ? -6.800 7.808 11.282 1.00 93.38 69 LYS A CA 1
ATOM 556 C C . LYS A 1 69 ? -6.434 6.527 12.040 1.00 93.38 69 LYS A C 1
ATOM 558 O O . LYS A 1 69 ? -5.270 6.164 12.133 1.00 93.38 69 LYS A O 1
ATOM 563 N N . ARG A 1 70 ? -7.446 5.805 12.535 1.00 94.19 70 ARG A N 1
ATOM 564 C CA . ARG A 1 70 ? -7.282 4.540 13.270 1.00 94.19 70 ARG A CA 1
ATOM 565 C C . ARG A 1 70 ? -6.776 3.389 12.395 1.00 94.19 70 ARG A C 1
ATOM 567 O O . ARG A 1 70 ? -6.179 2.462 12.925 1.00 94.19 70 ARG A O 1
ATOM 574 N N . ALA A 1 71 ? -7.032 3.431 11.088 1.00 95.94 71 ALA A N 1
ATOM 575 C CA . ALA A 1 71 ? -6.590 2.407 10.145 1.00 95.94 71 ALA A CA 1
ATOM 576 C C . ALA A 1 71 ? -5.159 2.642 9.636 1.00 95.94 71 ALA A C 1
ATOM 578 O O . ALA A 1 71 ? -4.545 1.709 9.128 1.00 95.94 71 ALA A O 1
ATOM 579 N N . VAL A 1 72 ? -4.619 3.860 9.771 1.00 96.62 72 VAL A N 1
ATOM 580 C CA . VAL A 1 72 ? -3.298 4.211 9.228 1.00 96.62 72 VAL A CA 1
ATOM 581 C C . VAL A 1 72 ? -2.177 3.293 9.736 1.00 96.62 72 VAL A C 1
ATOM 583 O O . VAL A 1 72 ? -1.463 2.763 8.886 1.00 96.62 72 VAL A O 1
ATOM 586 N N . PRO A 1 73 ? -2.024 3.021 11.052 1.00 95.81 73 PRO A N 1
ATOM 587 C CA . PRO A 1 73 ? -0.946 2.151 11.528 1.00 95.81 73 PRO A CA 1
ATOM 588 C C . PRO A 1 73 ? -0.994 0.746 10.913 1.00 95.81 73 PRO A C 1
ATOM 590 O O . PRO A 1 73 ? 0.033 0.236 10.479 1.00 95.81 73 PRO A O 1
ATOM 593 N N . LEU A 1 74 ? -2.197 0.172 10.793 1.00 96.19 74 LEU A N 1
ATOM 594 C CA . LEU A 1 74 ? -2.421 -1.151 10.199 1.00 96.19 74 LEU A CA 1
ATOM 595 C C . LEU A 1 74 ? -2.043 -1.181 8.713 1.00 96.19 74 LEU A C 1
ATOM 597 O O . LEU A 1 74 ? -1.442 -2.140 8.232 1.00 96.19 74 LEU A O 1
ATOM 601 N N . VAL A 1 75 ? -2.378 -0.121 7.975 1.00 97.81 75 VAL A N 1
ATOM 602 C CA . VAL A 1 75 ? -2.023 -0.001 6.555 1.00 97.81 75 VAL A CA 1
ATOM 603 C C . VAL A 1 75 ? -0.517 0.165 6.373 1.00 97.81 75 VAL A C 1
ATOM 605 O O . VAL A 1 75 ? 0.057 -0.484 5.505 1.00 97.81 75 VAL A O 1
ATOM 608 N N . LEU A 1 76 ? 0.136 0.991 7.194 1.00 98.19 76 LEU A N 1
ATOM 609 C CA . LEU A 1 76 ? 1.588 1.177 7.152 1.00 98.19 76 LEU A CA 1
ATOM 610 C C . LEU A 1 76 ? 2.340 -0.125 7.464 1.00 98.19 76 LEU A C 1
ATOM 612 O O . LEU A 1 76 ? 3.317 -0.439 6.785 1.00 98.19 76 LEU A O 1
ATOM 616 N N . GLU A 1 77 ? 1.873 -0.891 8.451 1.00 98.12 77 GLU A N 1
ATOM 617 C CA . GLU A 1 77 ? 2.400 -2.223 8.768 1.00 98.12 77 GLU A CA 1
ATOM 618 C C . GLU A 1 77 ? 2.220 -3.186 7.588 1.00 98.12 77 GLU A C 1
ATOM 620 O O . GLU A 1 77 ? 3.194 -3.763 7.112 1.00 98.12 77 GLU A O 1
ATOM 625 N N . THR A 1 78 ? 1.014 -3.249 7.017 1.00 98.12 78 THR A N 1
ATOM 626 C CA . THR A 1 78 ? 0.719 -4.102 5.854 1.00 98.12 78 THR A CA 1
ATOM 627 C C . THR A 1 78 ? 1.594 -3.765 4.641 1.00 98.12 78 THR A C 1
ATOM 629 O O . THR A 1 78 ? 2.085 -4.663 3.958 1.00 98.12 78 THR A O 1
ATOM 632 N N . ILE A 1 79 ? 1.811 -2.474 4.355 1.00 98.31 79 ILE A N 1
ATOM 633 C CA . ILE A 1 79 ? 2.720 -2.048 3.280 1.00 98.31 79 ILE A CA 1
ATOM 634 C C . ILE A 1 79 ? 4.132 -2.559 3.568 1.00 98.31 79 ILE A C 1
ATOM 636 O O . ILE A 1 79 ? 4.754 -3.147 2.683 1.00 98.31 79 ILE A O 1
ATOM 640 N N . ARG A 1 80 ? 4.626 -2.377 4.799 1.00 98.19 80 ARG A N 1
ATOM 641 C CA . ARG A 1 80 ? 5.969 -2.812 5.195 1.00 98.19 80 ARG A CA 1
ATOM 642 C C . ARG A 1 80 ? 6.168 -4.315 5.030 1.00 98.19 80 ARG A C 1
ATOM 644 O O . ARG A 1 80 ? 7.210 -4.715 4.521 1.00 98.19 80 ARG A O 1
ATOM 651 N N . ASP A 1 81 ? 5.170 -5.114 5.387 1.00 98.06 81 ASP A N 1
ATOM 652 C CA . ASP A 1 81 ? 5.220 -6.573 5.261 1.00 98.06 81 ASP A CA 1
ATOM 653 C C . ASP A 1 81 ? 5.242 -7.042 3.801 1.00 98.06 81 ASP A C 1
ATOM 655 O O . ASP A 1 81 ? 5.829 -8.078 3.481 1.00 98.06 81 ASP A O 1
ATOM 659 N N . PHE A 1 82 ? 4.620 -6.287 2.892 1.00 98.00 82 PHE A N 1
ATOM 660 C CA . PHE A 1 82 ? 4.578 -6.632 1.471 1.00 98.00 82 PHE A CA 1
ATOM 661 C C . PHE A 1 82 ? 5.744 -6.085 0.655 1.00 98.00 82 PHE A C 1
ATOM 663 O O . PHE A 1 82 ? 6.062 -6.694 -0.364 1.00 98.00 82 PHE A O 1
ATOM 670 N N . MET A 1 83 ? 6.416 -5.011 1.082 1.00 96.62 83 MET A N 1
ATOM 671 C CA . MET A 1 83 ? 7.559 -4.447 0.346 1.00 96.62 83 MET A CA 1
ATOM 672 C C . MET A 1 83 ? 8.629 -5.490 -0.048 1.00 96.62 83 MET A C 1
ATOM 674 O O . MET A 1 83 ? 9.040 -5.472 -1.207 1.00 96.62 83 MET A O 1
ATOM 678 N N . PRO A 1 84 ? 9.047 -6.446 0.813 1.00 96.25 84 PRO A N 1
ATOM 679 C CA . PRO A 1 84 ? 10.026 -7.474 0.435 1.00 96.25 84 PRO A CA 1
ATOM 680 C C . PRO A 1 84 ? 9.551 -8.450 -0.652 1.00 96.25 84 PRO A C 1
ATOM 682 O O . PRO A 1 84 ? 10.367 -9.153 -1.241 1.00 96.25 84 PRO A O 1
ATOM 685 N N . LEU A 1 85 ? 8.239 -8.531 -0.895 1.00 95.81 85 LEU A N 1
ATOM 686 C CA . LEU A 1 85 ? 7.622 -9.418 -1.886 1.00 95.81 85 LEU A CA 1
ATOM 687 C C . LEU A 1 85 ? 7.403 -8.725 -3.239 1.00 95.81 85 LEU A C 1
ATOM 689 O O . LEU A 1 85 ? 7.027 -9.374 -4.216 1.00 95.81 85 LEU A O 1
ATOM 693 N N . MET A 1 86 ? 7.588 -7.407 -3.289 1.00 94.38 86 MET A N 1
ATOM 694 C CA . MET A 1 86 ? 7.376 -6.595 -4.478 1.00 94.38 86 MET A CA 1
ATOM 695 C C . MET A 1 86 ? 8.603 -6.633 -5.401 1.00 94.38 86 MET A C 1
ATOM 697 O O . MET A 1 86 ? 9.736 -6.720 -4.922 1.00 94.38 86 MET A O 1
ATOM 701 N N . PRO A 1 87 ? 8.419 -6.488 -6.727 1.00 92.69 87 PRO A N 1
ATOM 702 C CA . PRO A 1 87 ? 9.521 -6.129 -7.613 1.00 92.69 87 PRO A CA 1
ATOM 703 C C . PRO A 1 87 ? 10.223 -4.869 -7.099 1.00 92.69 87 PRO A C 1
ATOM 705 O O . PRO A 1 87 ? 9.572 -3.969 -6.572 1.00 92.69 87 PRO A O 1
ATOM 708 N N . TYR A 1 88 ? 11.538 -4.767 -7.283 1.00 88.81 88 TYR A N 1
ATOM 709 C CA . TYR A 1 88 ? 12.335 -3.699 -6.670 1.00 88.81 88 TYR A CA 1
ATOM 710 C C . TYR A 1 88 ? 11.785 -2.283 -6.930 1.00 88.81 88 TYR A C 1
ATOM 712 O O . TYR A 1 88 ? 11.609 -1.503 -5.996 1.00 88.81 88 TYR A O 1
ATOM 720 N N . ALA A 1 89 ? 11.435 -1.958 -8.179 1.00 91.44 89 ALA A N 1
ATOM 721 C CA . ALA A 1 89 ? 10.881 -0.644 -8.511 1.00 91.44 89 ALA A CA 1
ATOM 722 C C . ALA A 1 89 ? 9.494 -0.402 -7.880 1.00 91.44 89 ALA A C 1
ATOM 724 O O . ALA A 1 89 ? 9.199 0.706 -7.435 1.00 91.44 89 ALA A O 1
ATOM 725 N N . THR A 1 90 ? 8.667 -1.446 -7.775 1.00 94.81 90 THR A N 1
ATOM 726 C CA . THR A 1 90 ? 7.390 -1.400 -7.052 1.00 94.81 90 THR A CA 1
ATOM 727 C C . THR A 1 90 ? 7.614 -1.161 -5.557 1.00 94.81 90 THR A C 1
ATOM 729 O O . THR A 1 90 ? 6.922 -0.340 -4.963 1.00 94.81 90 THR A O 1
ATOM 732 N N . ALA A 1 91 ? 8.598 -1.829 -4.947 1.00 96.00 91 ALA A N 1
ATOM 733 C CA . ALA A 1 91 ? 8.933 -1.648 -3.537 1.00 96.00 91 ALA A CA 1
ATOM 734 C C . ALA A 1 91 ? 9.348 -0.197 -3.247 1.00 96.00 91 ALA A C 1
ATOM 736 O O . ALA A 1 91 ? 8.825 0.404 -2.315 1.00 96.00 91 ALA A O 1
ATOM 737 N N . LEU A 1 92 ? 10.197 0.400 -4.094 1.00 95.06 92 LEU A N 1
ATOM 738 C CA . LEU A 1 92 ? 10.574 1.817 -3.991 1.00 95.06 92 LEU A CA 1
ATOM 739 C C . LEU A 1 92 ? 9.367 2.758 -4.133 1.00 95.06 92 LEU A C 1
ATOM 741 O O . LEU A 1 92 ? 9.247 3.746 -3.407 1.00 95.06 92 LEU A O 1
ATOM 745 N N . TYR A 1 93 ? 8.446 2.453 -5.052 1.00 96.00 93 TYR A N 1
ATOM 746 C CA . TYR A 1 93 ? 7.200 3.207 -5.179 1.00 96.00 93 TYR A CA 1
ATOM 747 C C . TYR A 1 93 ? 6.385 3.147 -3.878 1.00 96.00 93 TYR A C 1
ATOM 749 O O . TYR A 1 93 ? 5.958 4.182 -3.363 1.00 96.00 93 TYR A O 1
ATOM 757 N N . PHE A 1 94 ? 6.205 1.952 -3.311 1.00 97.69 94 PHE A N 1
ATOM 758 C CA . PHE A 1 94 ? 5.449 1.763 -2.072 1.00 97.69 94 PHE A CA 1
ATOM 759 C C . PHE A 1 94 ? 6.160 2.310 -0.834 1.00 97.69 94 PHE A C 1
ATOM 761 O O . PHE A 1 94 ? 5.481 2.776 0.078 1.00 97.69 94 PHE A O 1
ATOM 768 N N . GLU A 1 95 ? 7.490 2.360 -0.817 1.00 97.88 95 GLU A N 1
ATOM 769 C CA . GLU A 1 95 ? 8.250 3.091 0.197 1.00 97.88 95 GLU A CA 1
ATOM 770 C C . GLU A 1 95 ? 7.884 4.581 0.167 1.00 97.88 95 GLU A C 1
ATOM 772 O O . GLU A 1 95 ? 7.626 5.187 1.212 1.00 97.88 95 GLU A O 1
ATOM 777 N N . LYS A 1 96 ? 7.753 5.176 -1.028 1.00 97.75 96 LYS A N 1
ATOM 778 C CA . LYS A 1 96 ? 7.309 6.569 -1.137 1.00 97.75 96 LYS A CA 1
ATOM 779 C C . LYS A 1 96 ? 5.856 6.755 -0.698 1.00 97.75 96 LYS A C 1
ATOM 781 O O . LYS A 1 96 ? 5.549 7.733 -0.019 1.00 97.75 96 LYS A O 1
ATOM 786 N N . VAL A 1 97 ? 4.967 5.824 -1.045 1.00 97.81 97 VAL A N 1
ATOM 787 C CA . VAL A 1 97 ? 3.567 5.832 -0.580 1.00 97.81 97 VAL A CA 1
ATOM 788 C C . VAL A 1 97 ? 3.498 5.740 0.944 1.00 97.81 97 VAL A C 1
ATOM 790 O O . VAL A 1 97 ? 2.779 6.518 1.567 1.00 97.81 97 VAL A O 1
ATOM 793 N N . TYR A 1 98 ? 4.275 4.837 1.546 1.00 98.44 98 TYR A N 1
ATOM 794 C CA . TYR A 1 98 ? 4.396 4.685 2.994 1.00 98.44 98 TYR A CA 1
ATOM 795 C C . TYR A 1 98 ? 4.792 6.012 3.653 1.00 98.44 98 TYR A C 1
ATOM 797 O O . TYR A 1 98 ? 4.127 6.452 4.590 1.00 98.44 98 TYR A O 1
ATOM 805 N N . GLN A 1 99 ? 5.830 6.677 3.133 1.00 98.12 99 GLN A N 1
ATOM 806 C CA . GLN A 1 99 ? 6.286 7.973 3.645 1.00 98.12 99 GLN A CA 1
ATOM 807 C C . GLN A 1 99 ? 5.186 9.033 3.555 1.00 98.12 99 GLN A C 1
ATOM 809 O O . GLN A 1 99 ? 4.912 9.703 4.540 1.00 98.12 99 GLN A O 1
ATOM 814 N N . LEU A 1 100 ? 4.505 9.144 2.409 1.00 97.06 100 LEU A N 1
ATOM 815 C CA . LEU A 1 100 ? 3.434 10.128 2.216 1.00 97.06 100 LEU A CA 1
ATOM 816 C C . LEU A 1 100 ? 2.265 9.923 3.189 1.00 97.06 100 LEU A C 1
ATOM 818 O O . LEU A 1 100 ? 1.730 10.896 3.716 1.00 97.06 100 LEU A O 1
ATOM 822 N N . ILE A 1 101 ? 1.874 8.671 3.443 1.00 96.62 101 ILE A N 1
ATOM 823 C CA . ILE A 1 101 ? 0.824 8.350 4.420 1.00 96.62 101 ILE A CA 1
ATOM 824 C C . ILE A 1 101 ? 1.285 8.710 5.839 1.00 96.62 101 ILE A C 1
ATOM 826 O O . ILE A 1 101 ? 0.509 9.278 6.606 1.00 96.62 101 ILE A O 1
ATOM 830 N N . LEU A 1 102 ? 2.531 8.379 6.195 1.00 96.69 102 LEU A N 1
ATOM 831 C CA . LEU A 1 102 ? 3.095 8.667 7.514 1.00 96.69 102 LEU A CA 1
ATOM 832 C C . LEU A 1 102 ? 3.221 10.176 7.767 1.00 96.69 102 LEU A C 1
ATOM 834 O O . LEU A 1 102 ? 2.846 10.645 8.840 1.00 96.69 102 LEU A O 1
ATOM 838 N N . ASP A 1 103 ? 3.706 10.930 6.782 1.00 95.94 103 ASP A N 1
ATOM 839 C CA . ASP A 1 103 ? 3.838 12.386 6.852 1.00 95.94 103 ASP A CA 1
ATOM 840 C C . ASP A 1 103 ? 2.472 13.047 7.059 1.00 95.94 103 ASP A C 1
ATOM 842 O O . ASP A 1 103 ? 2.324 13.912 7.922 1.00 95.94 103 ASP A O 1
ATOM 846 N N . GLU A 1 104 ? 1.452 12.605 6.317 1.00 94.62 104 GLU A N 1
ATOM 847 C CA . GLU A 1 104 ? 0.094 13.132 6.459 1.00 94.62 104 GLU A CA 1
ATOM 848 C C . GLU A 1 104 ? -0.526 12.772 7.813 1.00 94.62 104 GLU A C 1
ATOM 850 O O . GLU A 1 104 ? -1.147 13.616 8.454 1.00 94.62 104 GLU A O 1
ATOM 855 N N . PHE A 1 105 ? -0.306 11.548 8.296 1.00 94.19 105 PHE A N 1
ATOM 856 C CA . PHE A 1 105 ? -0.754 11.138 9.624 1.00 94.19 105 PHE A CA 1
ATOM 857 C C . PHE A 1 105 ? -0.115 11.978 10.729 1.00 94.19 105 PHE A C 1
ATOM 859 O O . PHE A 1 105 ? -0.809 12.375 11.659 1.00 94.19 105 PHE A O 1
ATOM 866 N N . ASN A 1 106 ? 1.179 12.282 10.611 1.00 93.25 106 ASN A N 1
ATOM 867 C CA . ASN A 1 106 ? 1.913 13.086 11.585 1.00 93.25 106 ASN A CA 1
ATOM 868 C C . ASN A 1 106 ? 1.557 14.577 11.521 1.00 93.25 106 AS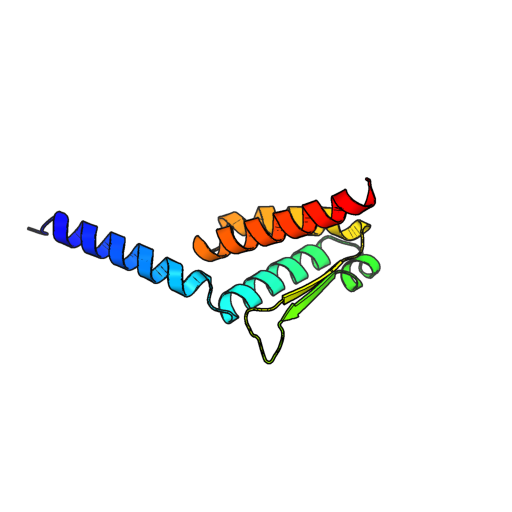N A C 1
ATOM 870 O O . ASN A 1 106 ? 1.598 15.240 12.555 1.00 93.25 106 ASN A O 1
ATOM 874 N N . ARG A 1 107 ? 1.181 15.105 10.346 1.00 90.88 107 ARG A N 1
ATOM 875 C CA . ARG A 1 107 ? 0.766 16.509 10.168 1.00 90.88 107 ARG A CA 1
ATOM 876 C C . ARG A 1 107 ? -0.383 16.893 11.099 1.00 90.88 107 ARG A C 1
ATOM 878 O O . ARG A 1 107 ? -0.415 18.006 11.600 1.00 90.88 107 ARG A O 1
ATOM 885 N N . ASP A 1 108 ? -1.290 15.960 11.360 1.00 68.69 108 ASP A N 1
ATOM 886 C CA . ASP A 1 108 ? -2.445 16.163 12.235 1.00 68.69 108 ASP A CA 1
ATOM 887 C C . ASP A 1 108 ? -2.108 16.220 13.740 1.00 68.69 108 ASP A C 1
ATOM 889 O O . ASP A 1 108 ? -3.000 16.476 14.552 1.00 68.69 108 ASP A O 1
ATOM 893 N N . TYR A 1 109 ? -0.857 15.945 14.121 1.00 59.31 109 TYR A N 1
ATOM 894 C CA . TYR A 1 109 ? -0.359 16.011 15.501 1.00 59.31 109 TYR A CA 1
ATOM 895 C C . TYR A 1 109 ? 0.581 17.206 15.746 1.00 59.31 109 TYR A C 1
ATOM 897 O O . TYR A 1 109 ? 1.128 17.315 16.847 1.00 59.31 109 TYR A O 1
ATOM 905 N N . VAL A 1 110 ? 0.775 18.074 14.743 1.00 50.16 110 VAL A N 1
ATOM 906 C CA . VAL A 1 110 ? 1.602 19.296 14.799 1.00 50.16 110 VAL A CA 1
ATOM 907 C C . VAL A 1 110 ? 0.725 20.541 14.861 1.00 50.16 110 VAL A C 1
ATOM 909 O O . VAL A 1 110 ? -0.285 20.595 14.126 1.00 50.16 110 VAL A O 1
#

Foldseek 3Di:
DPPVVVVVVVVVVVLVVLLVVLQPLVNLVVVLVQLLVQLLVPDDVVQSVQFDWDADPVRSSDIDTGHDLVSLVSSLVSLVVCLVVGRVNNSVVSVVVSVVSVVVSVVVVD

Mean predicted aligned error: 6.61 Å

Organism: NCBI:txid1353260

Sequence (110 aa):
MKNGTDDLILDYCNNITNLGGGLDPEVLAYWYKRVEDKAKEVCSKELGEKIVFTQNRILWMKFEIKLSKRAVPLVLETIRDFMPLMPYATALYFEKVYQLILDEFNRDYV

Radius of gyration: 17.43 Å; Cα contacts (8 Å, |Δi|>4): 95; chains: 1; bounding box: 50×40×38 Å

Nearest PDB structures (foldseek):
  7x6g-assembly1_A  TM=4.596E-01  e=3.544E+00  Escherichia coli O157:H7
  8jbo-assembly1_A  TM=4.404E-01  e=9.804E+00  Thermoanaerobacterium xylanolyticum LX-11